Protein AF-A0A497LAA5-F1 (afdb_monomer_lite)

Secondary structure (DSSP, 8-state):
--TTSSS-BSGGGTT----TTTEEEEEESTT-SSEEEEEEE--TTT--TT-EEEES--GGGSPTTEEEE-EEEEEEEE-TT--GGGHHHHHHHHHHHHHTBTTEEEES-GGG-EEEEEHHHHHHT--SHHHHHHHHHHHHHHH-TT--EEEEEEE--HHHHHHHHHHHHHHHHH-

pLDDT: mean 97.49, std 1.93, range [83.75, 98.88]

Structure (mmCIF, N/CA/C/O backbone):
data_AF-A0A497LAA5-F1
#
_entry.id   AF-A0A497LAA5-F1
#
loop_
_atom_site.group_PDB
_atom_site.id
_atom_site.type_symbol
_atom_site.label_atom_id
_atom_site.label_alt_id
_atom_site.label_comp_id
_atom_site.label_asym_id
_atom_sit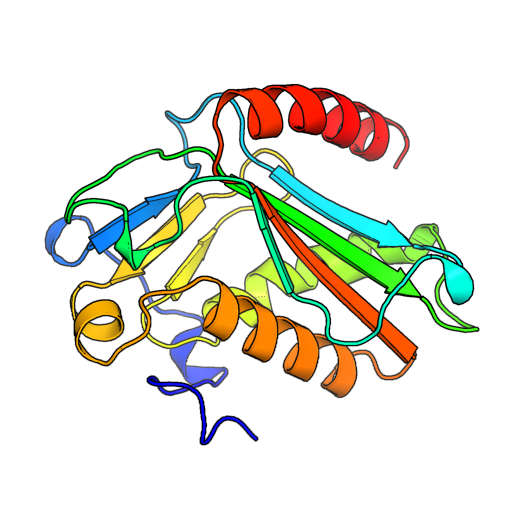e.label_entity_id
_atom_site.label_seq_id
_atom_site.pdbx_PDB_ins_code
_atom_site.Cartn_x
_atom_site.Cartn_y
_atom_site.Cartn_z
_atom_site.occupancy
_atom_site.B_iso_or_equiv
_atom_site.auth_seq_id
_atom_site.auth_comp_id
_atom_site.auth_asym_id
_atom_site.auth_atom_id
_atom_site.pdbx_PDB_model_num
ATOM 1 N N . MET A 1 1 ? -7.250 -19.235 1.425 1.00 83.75 1 MET A N 1
ATOM 2 C CA . MET A 1 1 ? -7.231 -17.799 1.814 1.00 83.75 1 MET A CA 1
ATOM 3 C C . MET A 1 1 ? -6.906 -16.871 0.641 1.00 83.75 1 MET A C 1
ATOM 5 O O . MET A 1 1 ? -7.505 -15.806 0.562 1.00 83.75 1 MET A O 1
ATOM 9 N N . PHE A 1 2 ? -5.998 -17.250 -0.270 1.00 95.56 2 PHE A N 1
ATOM 10 C CA . PHE A 1 2 ? -5.528 -16.392 -1.374 1.00 95.56 2 PHE A CA 1
ATOM 11 C C . PHE A 1 2 ? -5.681 -17.038 -2.763 1.00 95.56 2 PHE A C 1
ATOM 13 O O . PHE A 1 2 ? -4.882 -16.786 -3.651 1.00 95.56 2 PHE A O 1
ATOM 20 N N . GLU A 1 3 ? -6.689 -17.891 -2.957 1.00 92.69 3 GLU A N 1
ATOM 21 C CA . GLU A 1 3 ? -6.880 -18.644 -4.213 1.00 92.69 3 GLU A CA 1
ATOM 22 C C . GLU A 1 3 ? -7.180 -17.749 -5.429 1.00 92.69 3 GLU A C 1
ATOM 24 O O . GLU A 1 3 ? -6.921 -18.139 -6.561 1.00 92.69 3 GLU A O 1
ATOM 29 N N . ASP A 1 4 ? -7.697 -16.540 -5.200 1.00 96.00 4 ASP A N 1
ATOM 30 C CA . ASP A 1 4 ? -7.963 -15.515 -6.216 1.00 96.00 4 ASP A CA 1
ATOM 31 C C . ASP A 1 4 ? -6.779 -14.558 -6.453 1.00 96.00 4 ASP A C 1
ATOM 33 O O . ASP A 1 4 ? -6.913 -13.584 -7.196 1.00 96.00 4 ASP A O 1
ATOM 37 N N . ILE A 1 5 ? -5.630 -14.805 -5.817 1.00 98.38 5 ILE A N 1
ATOM 38 C CA . ILE A 1 5 ? -4.406 -14.023 -6.003 1.00 98.38 5 ILE A CA 1
ATOM 39 C C . ILE A 1 5 ? -3.514 -14.747 -7.026 1.00 98.38 5 ILE A C 1
ATOM 41 O O . ILE A 1 5 ? -3.278 -15.946 -6.899 1.00 98.38 5 ILE A O 1
ATOM 45 N N . PRO A 1 6 ? -2.985 -14.048 -8.046 1.00 97.88 6 PRO A N 1
ATOM 46 C CA . PRO A 1 6 ? -2.235 -14.663 -9.152 1.00 97.88 6 PRO A CA 1
ATOM 47 C C . PRO A 1 6 ? -0.859 -15.227 -8.759 1.00 97.88 6 PRO A C 1
ATOM 49 O O . PRO A 1 6 ? -0.168 -15.838 -9.576 1.00 97.88 6 PRO A O 1
ATOM 52 N N . VAL A 1 7 ? -0.422 -14.981 -7.527 1.00 98.56 7 VAL A N 1
ATOM 53 C CA . VAL A 1 7 ? 0.861 -15.425 -6.988 1.00 98.56 7 VAL A CA 1
ATOM 54 C C . VAL A 1 7 ? 0.671 -16.007 -5.598 1.00 98.56 7 VAL A C 1
ATOM 56 O O . VAL A 1 7 ? -0.335 -15.756 -4.935 1.00 98.56 7 VAL A O 1
ATOM 59 N N . ASP A 1 8 ? 1.673 -16.753 -5.150 1.00 98.12 8 ASP A N 1
ATOM 60 C CA . ASP A 1 8 ? 1.692 -17.301 -3.804 1.00 98.12 8 ASP A CA 1
ATOM 61 C C . ASP A 1 8 ? 1.811 -16.175 -2.760 1.00 98.12 8 ASP A C 1
ATOM 63 O O . ASP A 1 8 ? 2.478 -15.158 -2.984 1.00 98.12 8 ASP A O 1
ATOM 67 N N . VAL A 1 9 ? 1.186 -16.378 -1.601 1.00 98.50 9 VAL A N 1
ATOM 68 C CA . VAL A 1 9 ? 1.254 -15.465 -0.454 1.00 98.50 9 VAL A CA 1
ATOM 69 C C . VAL A 1 9 ? 1.640 -16.266 0.784 1.00 98.50 9 VAL A C 1
ATOM 71 O O . VAL A 1 9 ? 0.979 -17.251 1.116 1.00 98.50 9 VAL A O 1
ATOM 74 N N . GLY A 1 10 ? 2.701 -15.852 1.473 1.00 97.50 10 GLY A N 1
ATOM 75 C CA . GLY A 1 10 ? 3.157 -16.480 2.706 1.00 97.50 10 GLY A CA 1
ATOM 76 C C . GLY A 1 10 ? 4.505 -15.960 3.205 1.00 97.50 10 GLY A C 1
ATOM 77 O O . GLY A 1 10 ? 5.299 -15.401 2.453 1.00 97.50 10 GLY A O 1
ATOM 78 N N . VAL A 1 11 ? 4.784 -16.221 4.485 1.00 96.88 11 VAL A N 1
ATOM 79 C CA . VAL A 1 11 ? 5.993 -15.764 5.205 1.00 96.88 11 VAL A CA 1
ATOM 80 C C . VAL A 1 11 ? 7.297 -16.208 4.529 1.00 96.88 11 VAL A C 1
ATOM 82 O O . VAL A 1 11 ? 8.315 -15.532 4.620 1.00 96.88 11 VAL A O 1
ATOM 85 N N . ILE A 1 12 ? 7.273 -17.315 3.778 1.00 97.75 12 ILE A N 1
ATOM 86 C CA . ILE A 1 12 ? 8.436 -17.810 3.025 1.00 97.75 12 ILE A CA 1
ATOM 87 C C . ILE A 1 12 ? 8.992 -16.797 2.008 1.00 97.75 12 ILE A C 1
ATOM 89 O O . ILE A 1 12 ? 10.153 -16.922 1.621 1.00 97.75 12 ILE A O 1
ATOM 93 N N . TYR A 1 13 ? 8.190 -15.813 1.582 1.00 98.12 13 TYR A N 1
ATOM 94 C CA . TYR A 1 13 ? 8.597 -14.782 0.626 1.00 98.12 13 TYR A CA 1
ATOM 95 C C . TYR A 1 13 ? 9.151 -13.514 1.285 1.00 98.12 13 TYR A C 1
ATOM 97 O O . TYR A 1 13 ? 9.729 -12.687 0.587 1.00 98.12 13 TYR A O 1
ATOM 105 N N . GLU A 1 14 ? 9.075 -13.379 2.615 1.00 96.38 14 GLU A N 1
ATOM 106 C CA . GLU A 1 14 ? 9.435 -12.142 3.327 1.00 96.38 14 GLU A CA 1
ATOM 107 C C . GLU A 1 14 ? 10.876 -11.673 3.045 1.00 96.38 14 GLU A C 1
ATOM 109 O O . GLU A 1 14 ? 11.177 -10.481 2.937 1.00 96.38 14 GLU A O 1
ATOM 114 N N . GLY A 1 15 ? 11.786 -12.637 2.885 1.00 95.06 15 GLY A N 1
ATOM 115 C CA . GLY A 1 15 ? 13.196 -12.396 2.588 1.00 95.06 15 GLY A CA 1
ATOM 116 C C . GLY A 1 15 ? 13.514 -12.144 1.112 1.00 95.06 15 GLY A C 1
ATOM 117 O O . GLY A 1 15 ? 14.688 -11.945 0.784 1.00 95.06 15 GLY A O 1
ATOM 118 N N . GLU A 1 16 ? 12.531 -12.173 0.206 1.00 97.00 16 GLU A N 1
ATOM 119 C CA . GLU A 1 16 ? 12.779 -11.974 -1.220 1.00 97.00 16 GLU A CA 1
ATOM 120 C C . GLU A 1 16 ? 13.367 -10.582 -1.502 1.00 97.00 16 GLU A C 1
ATOM 122 O O . GLU A 1 16 ? 13.075 -9.562 -0.864 1.00 97.00 16 GLU A O 1
ATOM 127 N N . ARG A 1 17 ? 14.271 -10.542 -2.484 1.00 97.19 17 ARG A N 1
ATOM 128 C CA . ARG A 1 17 ? 14.925 -9.316 -2.938 1.00 97.19 17 ARG A CA 1
ATOM 129 C C . ARG A 1 17 ? 14.853 -9.235 -4.448 1.00 97.19 17 ARG A C 1
ATOM 131 O O . ARG A 1 17 ? 15.390 -10.088 -5.149 1.00 97.19 17 ARG A O 1
ATOM 138 N N . ILE A 1 18 ? 14.235 -8.170 -4.944 1.00 98.12 18 ILE A N 1
ATOM 139 C CA . ILE A 1 18 ? 14.066 -7.933 -6.378 1.00 98.12 18 ILE A CA 1
ATOM 140 C C . ILE A 1 18 ? 15.188 -7.017 -6.839 1.00 98.12 18 ILE A C 1
ATOM 142 O O . ILE A 1 18 ? 15.246 -5.838 -6.471 1.00 98.12 18 ILE A O 1
ATOM 146 N N . ARG A 1 19 ? 16.106 -7.569 -7.629 1.00 95.94 19 ARG A N 1
ATOM 147 C CA . ARG A 1 19 ? 17.224 -6.822 -8.210 1.00 95.94 19 ARG A CA 1
ATOM 148 C C . ARG A 1 19 ? 16.790 -6.099 -9.485 1.00 95.94 19 ARG A C 1
ATOM 150 O O . ARG A 1 19 ? 15.664 -6.246 -9.951 1.00 95.94 19 ARG A O 1
ATOM 157 N N . LYS A 1 20 ? 17.672 -5.259 -10.031 1.00 95.12 20 LYS A N 1
ATOM 158 C CA . LYS A 1 20 ? 17.349 -4.388 -11.174 1.00 95.12 20 LYS A CA 1
ATOM 159 C C . LYS A 1 20 ? 17.004 -5.200 -12.428 1.00 95.12 20 LYS A C 1
ATOM 161 O O . LYS A 1 20 ? 16.139 -4.802 -13.196 1.00 95.12 20 LYS A O 1
ATOM 166 N N . GLU A 1 21 ? 17.687 -6.317 -12.623 1.00 96.62 21 GLU A N 1
ATOM 167 C CA . GLU A 1 21 ? 17.504 -7.265 -13.720 1.00 96.62 21 GLU A CA 1
ATOM 168 C C . GLU A 1 21 ? 16.100 -7.895 -13.734 1.00 96.62 21 GLU A C 1
ATOM 170 O O . GLU A 1 21 ? 15.504 -8.050 -14.803 1.00 96.62 21 GLU A O 1
ATOM 175 N N . ASP A 1 22 ? 15.537 -8.149 -12.551 1.00 97.88 22 ASP A N 1
ATOM 176 C CA . ASP A 1 22 ? 14.230 -8.787 -12.360 1.00 97.88 22 ASP A CA 1
ATOM 177 C C . ASP A 1 22 ? 13.083 -7.786 -12.167 1.00 97.88 22 ASP A C 1
ATOM 179 O O . ASP A 1 22 ? 11.930 -8.189 -12.009 1.00 97.88 22 ASP A O 1
ATOM 183 N N . LEU A 1 23 ? 13.382 -6.485 -12.171 1.00 98.00 23 LEU A N 1
ATOM 184 C CA . LEU A 1 23 ? 12.434 -5.414 -11.877 1.00 98.00 23 LEU A CA 1
ATOM 185 C C . LEU A 1 23 ? 11.429 -5.206 -13.015 1.00 98.00 23 LEU A C 1
ATOM 187 O O . LEU A 1 23 ? 11.831 -4.910 -14.139 1.00 98.00 23 LEU A O 1
ATOM 191 N N . TYR A 1 24 ? 10.133 -5.274 -12.707 1.00 98.62 24 TYR A N 1
ATOM 192 C CA . TYR A 1 24 ? 9.082 -4.764 -13.587 1.00 98.62 24 TYR A CA 1
ATOM 193 C C . TYR A 1 24 ? 8.816 -3.282 -13.315 1.00 98.62 24 TYR A C 1
ATOM 195 O O . TYR A 1 24 ? 9.010 -2.457 -14.198 1.00 98.62 24 TYR A O 1
ATOM 203 N N . VAL A 1 25 ? 8.437 -2.930 -12.085 1.00 98.50 25 VAL A N 1
ATOM 204 C CA . VAL A 1 25 ? 8.188 -1.540 -11.676 1.00 98.50 25 VAL A CA 1
ATOM 205 C C . VAL A 1 25 ? 8.738 -1.286 -10.277 1.00 98.50 25 VAL A C 1
ATOM 207 O O . VAL A 1 25 ? 8.709 -2.168 -9.415 1.00 98.50 25 VAL A O 1
ATOM 210 N N . GLU A 1 26 ? 9.269 -0.085 -10.069 1.00 98.38 26 GLU A N 1
ATOM 211 C CA . GLU A 1 26 ? 9.775 0.415 -8.790 1.00 98.38 26 GLU A CA 1
ATOM 212 C C . GLU A 1 26 ? 9.011 1.679 -8.379 1.00 98.38 26 GLU A C 1
ATOM 214 O O . GLU A 1 26 ? 8.978 2.658 -9.131 1.00 98.38 26 GLU A O 1
ATOM 219 N N . PHE A 1 27 ? 8.461 1.659 -7.165 1.00 98.62 27 PHE A N 1
ATOM 220 C CA . PHE A 1 27 ? 7.764 2.778 -6.536 1.00 98.62 27 PHE A CA 1
ATOM 221 C C . PHE A 1 27 ? 8.574 3.335 -5.366 1.00 98.62 27 PHE A C 1
ATOM 223 O O . PHE A 1 27 ? 9.261 2.591 -4.659 1.00 98.62 27 PHE A O 1
ATOM 230 N N . GLY A 1 28 ? 8.483 4.642 -5.140 1.00 98.19 28 GLY A N 1
ATOM 231 C CA . GLY A 1 28 ? 9.209 5.301 -4.065 1.00 98.19 28 GLY A CA 1
ATOM 232 C C . GLY A 1 28 ? 10.729 5.176 -4.220 1.00 98.19 28 GLY A C 1
ATOM 233 O O . GLY A 1 28 ? 11.276 5.349 -5.311 1.00 98.19 28 GLY A O 1
ATOM 234 N N . GLY A 1 29 ? 11.432 4.876 -3.127 1.00 97.25 29 GLY A N 1
ATOM 235 C CA . GLY A 1 29 ? 12.887 4.751 -3.112 1.00 97.25 29 GLY A CA 1
ATOM 236 C C . GLY A 1 29 ? 13.642 6.088 -3.144 1.00 97.25 29 GLY A C 1
ATOM 237 O O . GLY A 1 29 ? 13.044 7.162 -3.204 1.00 97.25 29 GLY A O 1
ATOM 238 N N . PRO A 1 30 ? 14.985 6.048 -3.125 1.00 96.12 30 PRO A N 1
ATOM 239 C CA . PRO A 1 30 ? 15.825 7.198 -2.767 1.00 96.12 30 PRO A CA 1
ATOM 240 C C . PRO A 1 30 ? 15.805 8.368 -3.760 1.00 96.12 30 PRO A C 1
ATOM 242 O O . PRO A 1 30 ? 16.302 9.441 -3.440 1.00 96.12 30 PRO A O 1
ATOM 245 N N . LYS A 1 31 ? 15.288 8.171 -4.981 1.00 97.06 31 LYS A N 1
ATOM 246 C CA . LYS A 1 31 ? 15.177 9.239 -5.992 1.00 97.06 31 LYS A CA 1
ATOM 247 C C . LYS A 1 31 ? 13.750 9.746 -6.186 1.00 97.06 31 LYS A C 1
ATOM 249 O O . LYS A 1 31 ? 13.548 10.639 -7.002 1.00 97.06 31 LYS A O 1
ATOM 254 N N . CYS A 1 32 ? 12.778 9.172 -5.481 1.00 97.75 32 CYS A N 1
ATOM 255 C CA . CYS A 1 32 ? 11.405 9.644 -5.509 1.00 97.75 32 CYS A CA 1
ATOM 256 C C . CYS A 1 32 ? 11.211 10.649 -4.359 1.00 97.75 32 CYS A C 1
ATOM 258 O O . CYS A 1 32 ? 11.370 10.260 -3.197 1.00 97.75 32 CYS A O 1
ATOM 260 N N . PRO A 1 33 ? 10.922 11.930 -4.653 1.00 96.12 33 PRO A N 1
ATOM 261 C CA . PRO A 1 33 ? 10.819 12.962 -3.623 1.00 96.12 33 PRO A CA 1
ATOM 262 C C . PRO A 1 33 ? 9.572 12.803 -2.747 1.00 96.12 33 PRO A C 1
ATOM 264 O O . PRO A 1 33 ? 9.640 13.077 -1.556 1.00 96.12 33 PRO A O 1
ATOM 267 N N . TYR A 1 34 ? 8.461 12.338 -3.323 1.00 98.19 34 TYR A N 1
ATOM 268 C CA . TYR A 1 34 ? 7.174 12.223 -2.641 1.00 98.19 34 TYR A CA 1
ATOM 269 C C . TYR A 1 34 ? 6.718 10.770 -2.656 1.00 98.19 34 TYR A C 1
ATOM 271 O O . TYR A 1 34 ? 6.463 10.193 -3.715 1.00 98.19 34 TYR A O 1
ATOM 279 N N . LYS A 1 35 ? 6.665 10.174 -1.468 1.00 98.50 35 LYS A N 1
ATOM 280 C CA . LYS A 1 35 ? 6.264 8.786 -1.240 1.00 98.50 35 LYS A CA 1
ATOM 281 C C . LYS A 1 35 ? 5.863 8.623 0.215 1.00 98.50 35 LYS A C 1
ATOM 283 O O . LYS A 1 35 ? 6.505 9.227 1.068 1.00 98.50 35 LYS A O 1
ATOM 288 N N . PHE A 1 36 ? 4.835 7.842 0.510 1.00 98.75 36 PHE A N 1
ATOM 289 C CA . PHE A 1 36 ? 4.460 7.579 1.895 1.00 98.75 36 PHE A CA 1
ATOM 290 C C . PHE A 1 36 ? 3.617 6.313 2.047 1.00 98.75 36 PHE A C 1
ATOM 292 O O . PHE A 1 36 ? 2.920 5.903 1.123 1.00 98.75 36 PHE A O 1
ATOM 299 N N . GLU A 1 37 ? 3.622 5.741 3.243 1.00 98.62 37 GLU A N 1
ATOM 300 C CA . GLU A 1 37 ? 2.582 4.833 3.724 1.00 98.62 37 GLU A CA 1
ATOM 301 C C . GLU A 1 37 ? 2.058 5.346 5.063 1.00 98.62 37 GLU A C 1
ATOM 303 O O . GLU A 1 37 ? 2.851 5.715 5.924 1.00 98.62 37 GLU A O 1
ATOM 308 N N . LEU A 1 38 ? 0.742 5.400 5.229 1.00 98.50 38 LEU A N 1
ATOM 309 C CA . LEU A 1 38 ? 0.102 5.987 6.396 1.00 98.50 38 LEU A CA 1
ATOM 310 C C . LEU A 1 38 ? -1.097 5.140 6.812 1.00 98.50 38 LEU A C 1
ATOM 312 O O . LEU A 1 38 ? -1.981 4.877 5.994 1.00 98.50 38 LEU A O 1
ATOM 316 N N . VAL A 1 39 ? -1.165 4.775 8.090 1.00 98.62 39 VAL A N 1
ATOM 317 C CA . VAL A 1 39 ? -2.402 4.255 8.692 1.00 98.62 39 VAL A CA 1
ATOM 318 C C . VAL A 1 39 ? -3.164 5.383 9.365 1.00 98.62 39 VAL A C 1
ATOM 320 O O . VAL A 1 39 ? -2.544 6.204 10.034 1.00 98.62 39 VAL A O 1
ATOM 323 N N . ARG A 1 40 ? -4.494 5.411 9.232 1.00 98.25 40 ARG A N 1
ATOM 324 C CA . ARG A 1 40 ? -5.377 6.292 10.003 1.00 98.25 40 ARG A CA 1
ATOM 325 C C . ARG A 1 40 ? -6.486 5.512 10.700 1.00 98.25 40 ARG A C 1
ATOM 327 O O . ARG A 1 40 ? -7.205 4.751 10.052 1.00 98.25 40 ARG A O 1
ATOM 334 N N . ALA A 1 41 ? -6.655 5.748 11.995 1.00 97.69 41 ALA A N 1
ATOM 335 C CA . ALA A 1 41 ? -7.846 5.361 12.729 1.00 97.69 41 ALA A CA 1
ATOM 336 C C . ALA A 1 41 ? -9.007 6.274 12.306 1.00 97.69 41 ALA A C 1
ATOM 338 O O . ALA A 1 41 ? -8.868 7.496 12.193 1.00 97.69 41 ALA A O 1
ATOM 339 N N . ARG A 1 42 ? -10.153 5.666 12.013 1.00 97.94 42 ARG A N 1
ATOM 340 C CA . ARG A 1 42 ? -11.367 6.334 11.537 1.00 97.94 42 ARG A CA 1
ATOM 341 C C . ARG A 1 42 ? -12.582 5.831 12.294 1.00 97.94 42 ARG A C 1
ATOM 343 O O . ARG A 1 42 ? -12.564 4.755 12.894 1.00 97.94 42 ARG A O 1
ATOM 350 N N . LYS A 1 43 ? -13.673 6.590 12.230 1.00 97.50 43 LYS A N 1
ATOM 351 C CA . LYS A 1 43 ? -14.962 6.119 12.737 1.00 97.50 43 LYS A CA 1
ATOM 352 C C . LYS A 1 43 ? -15.537 5.041 11.821 1.00 97.50 43 LYS A C 1
ATOM 354 O O . LYS A 1 43 ? -15.249 4.985 10.626 1.00 97.50 43 LYS A O 1
ATOM 359 N N . MET A 1 44 ? -16.406 4.199 12.376 1.00 97.19 44 MET A N 1
ATOM 360 C CA . MET A 1 44 ? -17.007 3.070 11.655 1.00 97.19 44 MET A CA 1
ATOM 361 C C . MET A 1 44 ? -17.799 3.497 10.411 1.00 97.19 44 MET A C 1
ATOM 363 O O . MET A 1 44 ? -17.889 2.730 9.455 1.00 97.19 44 MET A O 1
ATOM 367 N N . GLU A 1 45 ? -18.396 4.685 10.413 1.00 97.06 45 GLU A N 1
ATOM 368 C CA . GLU A 1 45 ? -19.153 5.261 9.298 1.00 97.06 45 GLU A CA 1
ATOM 369 C C . GLU A 1 45 ? -18.280 5.867 8.188 1.00 97.06 45 GLU A C 1
ATOM 371 O O . GLU A 1 45 ? -18.762 6.041 7.072 1.00 97.06 45 GLU A O 1
ATOM 376 N N . GLU A 1 46 ? -17.010 6.158 8.473 1.00 97.06 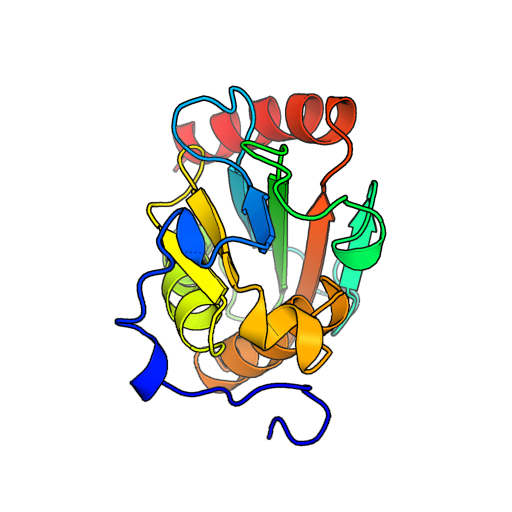46 GLU A N 1
ATOM 377 C CA . GLU A 1 46 ? -16.063 6.750 7.518 1.00 97.06 46 GLU A CA 1
ATOM 378 C C . GLU A 1 46 ? -15.339 5.686 6.681 1.00 97.06 46 GLU A C 1
ATOM 380 O O . GLU A 1 46 ? -14.742 6.012 5.657 1.00 97.06 46 GLU A O 1
ATOM 385 N N . VAL A 1 47 ? -15.411 4.416 7.103 1.00 98.31 47 VAL A N 1
ATOM 386 C CA . VAL A 1 47 ? -14.743 3.288 6.446 1.00 98.31 47 VAL A CA 1
ATOM 387 C C . VAL A 1 47 ? -15.753 2.364 5.770 1.00 98.31 47 VAL A C 1
ATOM 389 O O . VAL A 1 47 ? -16.657 1.797 6.400 1.00 98.31 47 VAL A O 1
ATOM 392 N N . GLU A 1 48 ? -15.555 2.161 4.472 1.00 98.44 48 GLU A N 1
ATOM 393 C CA . GLU A 1 48 ? -16.237 1.149 3.674 1.00 98.44 48 GLU A CA 1
ATOM 394 C C . GLU A 1 48 ? -15.397 -0.132 3.670 1.00 98.44 48 GLU A C 1
ATOM 39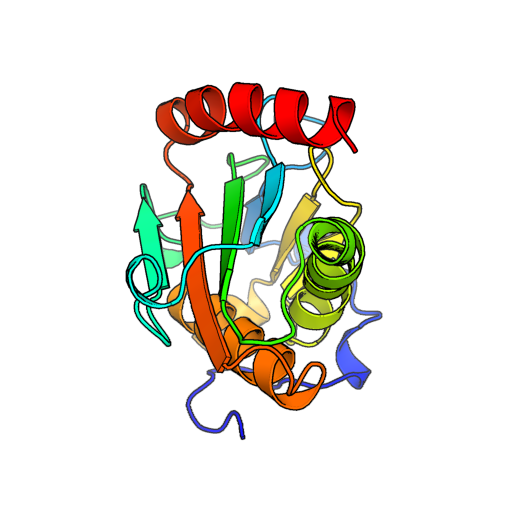6 O O . GLU A 1 48 ? -14.335 -0.206 3.054 1.00 98.44 48 GLU A O 1
ATOM 401 N N . ASP A 1 49 ? -15.858 -1.144 4.402 1.00 98.62 49 ASP A N 1
ATOM 402 C CA . ASP A 1 49 ? -15.069 -2.350 4.631 1.00 98.62 49 ASP A CA 1
ATOM 403 C C . ASP A 1 49 ? -14.732 -3.101 3.336 1.00 98.62 49 ASP A C 1
ATOM 405 O O . ASP A 1 49 ? -15.610 -3.417 2.533 1.00 98.62 49 ASP A O 1
ATOM 409 N N . GLY A 1 50 ? -13.452 -3.420 3.157 1.00 98.25 50 GLY A N 1
ATOM 410 C CA . GLY A 1 50 ? -12.947 -4.139 1.994 1.00 98.25 50 GLY A CA 1
ATOM 411 C C . GLY A 1 50 ? -12.698 -3.260 0.767 1.00 98.25 50 GLY A C 1
ATOM 412 O O . GLY A 1 50 ? -12.261 -3.785 -0.259 1.00 98.25 50 GLY A O 1
ATOM 413 N N . LYS A 1 51 ? -12.960 -1.949 0.842 1.00 98.75 51 LYS A N 1
ATOM 414 C CA . LYS A 1 51 ? -12.793 -1.048 -0.299 1.00 98.75 51 LYS A CA 1
ATOM 415 C C . LYS A 1 51 ? -11.323 -0.874 -0.658 1.00 98.75 51 LYS A C 1
ATOM 417 O O . LYS A 1 51 ? -10.480 -0.594 0.195 1.00 98.75 51 LYS A O 1
ATOM 422 N N . ILE A 1 52 ? -11.046 -0.967 -1.954 1.00 98.88 52 ILE A N 1
ATOM 423 C CA . ILE A 1 52 ? -9.757 -0.629 -2.546 1.00 98.88 52 ILE A CA 1
ATOM 424 C C . ILE A 1 52 ? -9.994 0.491 -3.554 1.00 98.88 52 ILE A C 1
ATOM 426 O O . ILE A 1 52 ? -10.959 0.461 -4.315 1.00 98.88 52 ILE A O 1
ATOM 430 N N . THR A 1 53 ? -9.165 1.528 -3.499 1.00 98.81 53 THR A N 1
ATOM 431 C CA . THR A 1 53 ? -9.218 2.661 -4.428 1.00 98.81 53 THR A CA 1
ATOM 432 C C . THR A 1 53 ? -7.832 2.906 -5.004 1.00 98.81 53 THR A C 1
ATOM 434 O O . THR A 1 53 ? -6.839 2.849 -4.282 1.00 98.81 53 THR A O 1
ATOM 437 N N . ILE A 1 54 ? -7.760 3.195 -6.303 1.00 98.81 54 ILE A N 1
ATOM 438 C CA . ILE A 1 54 ? -6.518 3.535 -7.001 1.00 98.81 54 ILE A CA 1
ATOM 439 C C . ILE A 1 54 ? -6.689 4.928 -7.611 1.00 98.81 54 ILE A C 1
ATOM 441 O O . ILE A 1 54 ? -7.586 5.145 -8.426 1.00 98.81 54 ILE A O 1
ATOM 445 N N . ILE A 1 55 ? -5.854 5.881 -7.195 1.00 98.69 55 ILE A N 1
ATOM 446 C CA . ILE A 1 55 ? -5.853 7.264 -7.688 1.00 98.69 55 ILE A CA 1
ATOM 447 C C . ILE A 1 55 ? -4.589 7.481 -8.519 1.00 98.69 55 ILE A C 1
ATOM 449 O O . ILE A 1 55 ? -3.509 7.698 -7.970 1.00 98.69 55 ILE A O 1
ATOM 453 N N . GLY A 1 56 ? -4.740 7.442 -9.841 1.00 98.38 56 GLY A N 1
ATOM 454 C CA . GLY A 1 56 ? -3.634 7.505 -10.798 1.00 98.38 56 GLY A CA 1
ATOM 455 C C . GLY A 1 56 ? -3.495 6.211 -11.608 1.00 98.38 56 GLY A C 1
ATOM 456 O O . GLY A 1 56 ? -4.425 5.401 -11.621 1.00 98.38 56 GLY A O 1
ATOM 457 N N . PRO A 1 57 ? -2.370 6.020 -12.324 1.00 98.19 57 PRO A N 1
ATOM 458 C CA . PRO A 1 57 ? -2.127 4.807 -13.102 1.00 98.19 57 PRO A CA 1
ATOM 459 C C . PRO A 1 57 ? -1.974 3.576 -12.200 1.00 98.19 57 PRO A C 1
ATOM 461 O O . PRO A 1 57 ? -1.269 3.612 -11.189 1.00 98.19 57 PRO A O 1
ATOM 464 N N . ASP A 1 58 ? -2.588 2.464 -12.588 1.00 98.50 58 ASP A N 1
ATOM 465 C CA . ASP A 1 58 ? -2.378 1.177 -11.932 1.00 98.50 58 ASP A CA 1
ATOM 466 C C . ASP A 1 58 ? -1.094 0.505 -12.469 1.00 98.50 58 ASP A C 1
ATOM 468 O O . ASP A 1 58 ? -0.485 0.948 -13.443 1.00 98.50 58 ASP A O 1
ATOM 472 N N . ILE A 1 59 ? -0.663 -0.601 -11.859 1.00 98.50 59 ILE A N 1
ATOM 473 C CA . ILE A 1 59 ? 0.577 -1.313 -12.210 1.00 98.50 59 ILE A CA 1
ATOM 474 C C . ILE A 1 59 ? 0.608 -1.715 -13.696 1.00 98.50 59 ILE A C 1
ATOM 476 O O . ILE A 1 59 ? 1.642 -1.577 -14.349 1.00 98.50 59 ILE A O 1
ATOM 480 N N . LYS A 1 60 ? -0.511 -2.204 -14.243 1.00 98.12 60 LYS A N 1
ATOM 481 C CA . LYS A 1 60 ? -0.648 -2.589 -15.662 1.00 98.12 60 LYS A CA 1
ATOM 482 C C . LYS A 1 60 ? -0.504 -1.421 -16.640 1.00 98.12 60 LYS A C 1
ATOM 484 O O . LYS A 1 60 ? -0.186 -1.660 -17.801 1.00 98.12 60 LYS A O 1
ATOM 489 N N . ASP A 1 61 ? -0.743 -0.195 -16.181 1.00 98.31 61 ASP A N 1
ATOM 490 C CA . ASP A 1 61 ? -0.686 1.011 -17.010 1.00 98.31 61 ASP A CA 1
ATOM 491 C C . ASP A 1 61 ? 0.743 1.579 -17.079 1.00 98.31 61 ASP A C 1
ATOM 493 O O . ASP A 1 61 ? 1.038 2.458 -17.891 1.00 98.31 61 ASP A O 1
ATOM 497 N N . LEU A 1 62 ? 1.654 1.063 -16.244 1.00 97.88 62 LEU A N 1
ATOM 498 C CA . LEU A 1 62 ? 3.053 1.468 -16.194 1.00 97.88 62 LEU A CA 1
ATOM 499 C C . LEU A 1 62 ? 3.924 0.555 -17.080 1.00 97.88 62 LEU A C 1
ATOM 501 O O . LEU A 1 62 ? 3.867 -0.675 -16.955 1.00 97.88 62 LEU A O 1
ATOM 505 N N . PRO A 1 63 ? 4.784 1.126 -17.947 1.00 97.62 63 PRO A N 1
ATOM 506 C CA . PRO A 1 63 ? 5.727 0.346 -18.742 1.00 97.62 63 PRO A CA 1
ATOM 507 C C . PRO A 1 63 ? 6.697 -0.475 -17.883 1.00 97.62 63 PRO A C 1
ATOM 509 O O . PRO A 1 63 ? 7.138 -0.025 -16.818 1.00 97.62 63 PRO A O 1
ATOM 512 N N . GLU A 1 64 ? 7.110 -1.639 -18.395 1.00 97.94 64 GLU A N 1
ATOM 513 C CA . GLU A 1 64 ? 8.207 -2.415 -17.808 1.00 97.94 64 GLU A CA 1
ATOM 514 C C . GLU A 1 64 ? 9.473 -1.548 -17.702 1.00 97.94 64 GLU A C 1
ATOM 516 O O . GLU A 1 64 ? 9.876 -0.862 -18.641 1.00 97.94 64 GLU A O 1
ATOM 521 N N . GLY A 1 65 ? 10.124 -1.604 -16.546 1.00 97.12 65 GLY A N 1
ATOM 522 C CA . GLY A 1 65 ? 11.315 -0.831 -16.233 1.00 97.12 65 GLY A CA 1
ATOM 523 C C . GLY A 1 65 ? 11.028 0.571 -15.699 1.00 97.12 65 GLY A C 1
ATOM 524 O O . GLY A 1 65 ? 11.987 1.309 -15.480 1.00 97.12 65 GLY A O 1
ATOM 525 N N . THR A 1 66 ? 9.766 0.943 -15.451 1.00 97.81 66 THR A N 1
ATOM 526 C CA . THR A 1 66 ? 9.417 2.173 -14.720 1.00 97.81 66 THR A CA 1
ATOM 527 C C . THR A 1 66 ? 10.116 2.205 -13.357 1.00 97.81 66 THR A C 1
ATOM 529 O O . THR A 1 66 ? 10.091 1.225 -12.607 1.00 97.81 66 THR A O 1
ATOM 532 N N . ARG A 1 67 ? 10.755 3.334 -13.023 1.00 96.62 67 ARG A N 1
ATOM 533 C CA . ARG A 1 67 ? 11.519 3.506 -11.778 1.00 96.62 67 ARG A CA 1
ATOM 534 C C . ARG A 1 67 ? 11.117 4.752 -11.019 1.00 96.62 67 ARG A C 1
ATOM 536 O O . ARG A 1 67 ? 10.861 5.781 -11.635 1.00 96.62 67 ARG A O 1
ATOM 543 N N . TYR A 1 68 ? 11.198 4.662 -9.693 1.00 95.94 68 TYR A N 1
ATOM 544 C CA . TYR A 1 68 ? 10.960 5.766 -8.763 1.00 95.94 68 TYR A CA 1
ATOM 545 C C . TYR A 1 68 ? 9.590 6.428 -8.952 1.00 95.94 68 TYR A C 1
ATOM 547 O O . TYR A 1 68 ? 9.452 7.638 -8.774 1.00 95.94 68 TYR A O 1
ATOM 555 N N . HIS A 1 69 ? 8.584 5.639 -9.339 1.00 98.25 69 HIS A N 1
ATOM 556 C CA . HIS A 1 69 ? 7.232 6.153 -9.502 1.00 98.25 69 HIS A CA 1
ATOM 557 C C . HIS A 1 69 ? 6.661 6.546 -8.127 1.00 98.25 69 HIS A C 1
ATOM 559 O O . HIS A 1 69 ? 6.866 5.794 -7.168 1.00 98.25 69 HIS A O 1
ATOM 565 N N . PRO A 1 70 ? 5.994 7.704 -7.985 1.00 98.31 70 PRO A N 1
ATOM 566 C CA . PRO A 1 70 ? 5.384 8.101 -6.720 1.00 98.31 70 PRO A CA 1
ATOM 567 C C . PRO A 1 70 ? 4.385 7.058 -6.222 1.00 98.31 70 PRO A C 1
ATOM 569 O O . PRO A 1 70 ? 3.698 6.415 -7.016 1.00 98.31 70 PRO A O 1
ATOM 572 N N . LEU A 1 71 ? 4.326 6.882 -4.904 1.00 98.75 71 LEU A N 1
ATOM 573 C CA . LEU A 1 71 ? 3.326 6.034 -4.268 1.00 98.75 71 LEU A CA 1
ATOM 574 C C . LEU A 1 71 ? 2.954 6.587 -2.895 1.00 98.75 71 LEU A C 1
ATOM 576 O O . LEU A 1 71 ? 3.824 6.811 -2.054 1.00 98.75 71 LEU A O 1
ATOM 580 N N . GLY A 1 72 ? 1.657 6.766 -2.685 1.00 98.75 72 GLY A N 1
ATOM 581 C CA . GLY A 1 72 ? 1.023 6.878 -1.382 1.00 98.75 72 GLY A CA 1
ATOM 582 C C . GLY A 1 72 ? 0.237 5.603 -1.088 1.00 98.75 72 GLY A C 1
ATOM 583 O O . GLY A 1 72 ? -0.525 5.149 -1.941 1.00 98.75 72 GLY A O 1
ATOM 584 N N . ILE A 1 73 ? 0.404 5.028 0.097 1.00 98.81 73 ILE A N 1
ATOM 585 C CA . ILE A 1 73 ? -0.437 3.938 0.602 1.00 98.81 73 ILE A CA 1
ATOM 586 C C . ILE A 1 73 ? -1.181 4.478 1.816 1.00 98.81 73 ILE A C 1
ATOM 588 O O . ILE A 1 73 ? -0.579 4.688 2.863 1.00 98.81 73 ILE A O 1
ATOM 592 N N . LEU A 1 74 ? -2.480 4.722 1.683 1.00 98.81 74 LEU A N 1
ATOM 593 C CA . LEU A 1 74 ? -3.327 5.131 2.798 1.00 98.81 74 LEU A CA 1
ATOM 594 C C . LEU A 1 74 ? -4.175 3.940 3.236 1.00 98.81 74 LEU A C 1
ATOM 596 O O . LEU A 1 74 ? -4.981 3.432 2.459 1.00 98.81 74 LEU A O 1
ATOM 600 N N . VAL A 1 75 ? -3.994 3.508 4.478 1.00 98.81 75 VAL A N 1
ATOM 601 C CA . VAL A 1 75 ? -4.763 2.429 5.097 1.00 98.81 75 VAL A CA 1
ATOM 602 C C . VAL A 1 75 ? -5.640 3.036 6.182 1.00 98.81 75 VAL A C 1
ATOM 604 O O . VAL A 1 75 ? -5.144 3.584 7.161 1.00 98.81 75 VAL A O 1
ATOM 607 N N . GLU A 1 76 ? -6.951 2.945 6.025 1.00 98.69 76 GLU A N 1
ATOM 608 C CA . GLU A 1 76 ? -7.901 3.473 7.002 1.00 98.69 76 GLU A CA 1
ATOM 609 C C . GLU A 1 76 ? -8.585 2.314 7.711 1.00 98.69 76 GLU A C 1
ATOM 611 O O . GLU A 1 76 ? -9.135 1.420 7.065 1.00 98.69 76 GLU A O 1
ATOM 616 N N . VAL A 1 77 ? -8.521 2.319 9.040 1.00 98.69 77 VAL A N 1
ATOM 617 C CA . VAL A 1 77 ? -8.997 1.231 9.897 1.00 98.69 77 VAL A CA 1
ATOM 618 C C . VAL A 1 77 ? -10.010 1.754 10.902 1.00 98.69 77 VAL A C 1
ATOM 620 O O . VAL A 1 77 ? -9.873 2.859 11.424 1.00 98.69 77 VAL A O 1
ATOM 623 N N . ALA A 1 78 ? -11.027 0.949 11.185 1.00 98.50 78 ALA A N 1
ATOM 624 C CA . ALA A 1 78 ? -12.026 1.242 12.201 1.00 98.50 78 ALA A CA 1
ATOM 625 C C . ALA A 1 78 ? -12.409 -0.031 12.964 1.00 98.50 78 ALA A C 1
ATOM 627 O O . ALA A 1 78 ? -12.438 -1.131 12.410 1.00 98.50 78 ALA A O 1
ATOM 628 N N . GLY A 1 79 ? -12.716 0.128 14.244 1.00 97.50 79 GLY A N 1
ATOM 629 C CA . GLY A 1 79 ? -13.142 -0.934 15.149 1.00 97.50 79 GLY A CA 1
ATOM 630 C C . GLY A 1 79 ? -13.329 -0.366 16.548 1.00 97.50 79 GLY A C 1
ATOM 631 O O . GLY A 1 79 ? -12.833 0.720 16.843 1.00 97.50 79 GLY A O 1
ATOM 632 N N . LYS A 1 80 ? -14.055 -1.072 17.416 1.00 95.44 80 LYS A N 1
ATOM 633 C CA . LYS A 1 80 ? -14.315 -0.588 18.786 1.00 95.44 80 LYS A CA 1
ATOM 634 C C . LYS A 1 80 ? -13.048 -0.389 19.614 1.00 95.44 80 LYS A C 1
ATOM 636 O O . LYS A 1 80 ? -13.039 0.461 20.495 1.00 95.44 80 LYS A O 1
ATOM 641 N N . GLU A 1 81 ? -12.023 -1.186 19.333 1.00 94.38 81 GLU A N 1
ATOM 642 C CA . GLU A 1 81 ? -10.733 -1.195 20.032 1.00 94.38 81 GLU A CA 1
ATOM 643 C C . GLU A 1 81 ? -9.615 -0.557 19.182 1.00 94.38 81 GLU A C 1
ATOM 645 O O . GLU A 1 81 ? -8.435 -0.709 19.485 1.00 94.38 81 GLU A O 1
ATOM 650 N N . VAL A 1 82 ? -9.965 0.126 18.083 1.00 95.94 82 VAL A N 1
ATOM 651 C CA . VAL A 1 82 ? -8.999 0.860 17.255 1.00 95.94 82 VAL A CA 1
ATOM 652 C C . VAL A 1 82 ? -8.823 2.265 17.828 1.00 95.94 82 VAL A C 1
ATOM 654 O O . VAL A 1 82 ? -9.725 3.096 17.737 1.00 95.94 82 VAL A O 1
ATOM 657 N N . GLU A 1 83 ? -7.642 2.522 18.383 1.00 93.69 83 GLU A N 1
ATOM 658 C CA . GLU A 1 83 ? -7.226 3.815 18.940 1.00 93.69 83 GLU A CA 1
ATOM 659 C C . GLU A 1 83 ? -6.170 4.485 18.037 1.00 93.69 83 GLU A C 1
ATOM 661 O O . GLU A 1 83 ? -5.463 3.801 17.287 1.00 93.69 83 GLU A O 1
ATOM 666 N N . GLU A 1 84 ? -6.044 5.818 18.088 1.00 94.56 84 GLU A N 1
ATOM 667 C CA . GLU A 1 84 ? -5.068 6.564 17.265 1.00 94.56 84 GLU A CA 1
ATOM 668 C C . GLU A 1 84 ? -3.618 6.172 17.610 1.00 94.56 84 GLU A C 1
ATOM 670 O O . GLU A 1 84 ? -2.749 6.090 16.743 1.00 94.56 84 GLU A O 1
ATOM 675 N N . GLU A 1 85 ? -3.363 5.819 18.866 1.00 93.88 85 GLU A N 1
ATOM 676 C CA . GLU A 1 85 ? -2.076 5.361 19.384 1.00 93.88 85 GLU A CA 1
ATOM 677 C C . GLU A 1 85 ? -1.616 4.040 18.743 1.00 93.88 85 GLU A C 1
ATOM 679 O O . GLU A 1 85 ? -0.415 3.751 18.686 1.00 93.88 85 GLU A O 1
ATOM 684 N N . LEU A 1 86 ? -2.552 3.240 18.215 1.00 95.56 86 LEU A N 1
ATOM 685 C CA . LEU A 1 86 ? -2.244 1.997 17.510 1.00 95.56 86 LEU A CA 1
ATOM 686 C C . LEU A 1 86 ? -1.852 2.227 16.047 1.00 95.56 86 LEU A C 1
ATOM 688 O O . LEU A 1 86 ? -1.284 1.315 15.442 1.00 95.56 86 LEU A O 1
ATOM 692 N N . GLU A 1 87 ? -2.084 3.415 15.473 1.00 97.31 87 GLU A N 1
ATOM 693 C CA . GLU A 1 87 ? -1.816 3.696 14.054 1.00 97.31 87 GLU A CA 1
ATOM 694 C C . GLU A 1 87 ? -0.382 3.309 13.666 1.00 97.31 87 GLU A C 1
ATOM 696 O O . GLU A 1 87 ? -0.182 2.592 12.689 1.00 97.31 87 GLU A O 1
ATOM 701 N N . GLY A 1 88 ? 0.621 3.690 14.466 1.00 96.12 88 GLY A N 1
ATOM 702 C CA . GLY A 1 88 ? 2.025 3.363 14.189 1.00 96.12 88 GLY A CA 1
ATOM 703 C C . GLY A 1 88 ? 2.360 1.867 14.288 1.00 96.12 88 GLY A C 1
ATOM 704 O O . GLY A 1 88 ? 3.227 1.377 13.562 1.00 96.12 88 GLY A O 1
ATOM 705 N N . VAL A 1 89 ? 1.668 1.125 15.160 1.00 95.56 89 VAL A N 1
ATOM 706 C CA . VAL A 1 89 ? 1.835 -0.333 15.298 1.00 95.56 89 VAL A CA 1
ATOM 707 C C . VAL A 1 89 ? 1.246 -1.047 14.084 1.00 95.56 89 VAL A C 1
ATOM 709 O O . VAL A 1 89 ? 1.878 -1.947 13.530 1.00 95.56 89 VAL A O 1
ATOM 712 N N . ILE A 1 90 ? 0.062 -0.617 13.645 1.00 98.00 90 ILE A N 1
ATOM 713 C CA . ILE A 1 90 ? -0.625 -1.153 12.466 1.00 98.00 90 ILE A CA 1
ATOM 714 C C . ILE A 1 90 ? 0.174 -0.815 11.197 1.00 98.00 90 ILE A C 1
ATOM 716 O O . ILE A 1 90 ? 0.386 -1.685 10.357 1.00 98.00 90 ILE A O 1
ATOM 720 N N . GLU A 1 91 ? 0.687 0.412 11.082 1.00 98.38 91 GLU A N 1
ATOM 721 C CA . GLU A 1 91 ? 1.441 0.901 9.917 1.00 98.38 91 GLU A CA 1
ATOM 722 C C . GLU A 1 91 ? 2.680 0.053 9.638 1.00 98.38 91 GLU A C 1
ATOM 724 O O . GLU A 1 91 ? 2.929 -0.333 8.498 1.00 98.38 91 GLU A O 1
ATOM 729 N N . ARG A 1 92 ? 3.389 -0.372 10.688 1.00 96.50 92 ARG A N 1
ATOM 730 C CA . ARG A 1 92 ? 4.549 -1.260 10.551 1.00 96.50 92 ARG A CA 1
ATOM 731 C C . ARG A 1 92 ? 4.216 -2.595 9.872 1.00 96.50 92 ARG A C 1
ATOM 733 O O . ARG A 1 92 ? 5.084 -3.183 9.228 1.00 96.50 92 ARG A O 1
ATOM 740 N N . ARG A 1 93 ? 2.975 -3.081 9.987 1.00 98.19 93 ARG A N 1
ATOM 741 C CA . ARG A 1 93 ? 2.549 -4.346 9.368 1.00 98.19 93 ARG A CA 1
ATOM 742 C C . ARG A 1 93 ? 2.428 -4.249 7.847 1.00 98.19 93 ARG A C 1
ATOM 744 O O . ARG A 1 93 ? 2.508 -5.288 7.197 1.00 98.19 93 ARG A O 1
ATOM 751 N N . ILE A 1 94 ? 2.309 -3.044 7.271 1.00 98.62 94 ILE A N 1
ATOM 752 C CA . ILE A 1 94 ? 2.310 -2.852 5.808 1.00 98.62 94 ILE A CA 1
ATOM 753 C C . ILE A 1 94 ? 3.579 -3.466 5.211 1.00 98.62 94 ILE A C 1
ATOM 755 O O . ILE A 1 94 ? 3.498 -4.217 4.237 1.00 98.62 94 ILE A O 1
ATOM 759 N N . HIS A 1 95 ? 4.730 -3.230 5.849 1.00 98.50 95 HIS A N 1
ATOM 760 C CA . HIS A 1 95 ? 6.010 -3.789 5.430 1.00 98.50 95 HIS A CA 1
ATOM 761 C C . HIS A 1 95 ? 5.993 -5.318 5.366 1.00 98.50 95 HIS A C 1
ATOM 763 O O . HIS A 1 95 ? 6.330 -5.899 4.335 1.00 98.50 95 HIS A O 1
ATOM 769 N N . GLU A 1 96 ? 5.614 -5.974 6.460 1.00 97.38 96 GLU A N 1
ATOM 770 C CA . GLU A 1 96 ? 5.616 -7.437 6.545 1.00 97.38 96 GLU A CA 1
ATOM 771 C C . GLU A 1 96 ? 4.629 -8.040 5.541 1.00 97.38 96 GLU A C 1
ATOM 773 O O . GLU A 1 96 ? 4.991 -8.897 4.736 1.00 97.38 96 GLU A O 1
ATOM 778 N N . PHE A 1 97 ? 3.399 -7.525 5.512 1.00 98.62 97 PHE A N 1
ATOM 779 C CA . PHE A 1 97 ? 2.334 -8.066 4.673 1.00 98.62 97 PHE A CA 1
ATOM 780 C C . PHE A 1 97 ? 2.585 -7.868 3.181 1.00 98.62 97 PHE A C 1
ATOM 782 O O . PHE A 1 97 ? 2.258 -8.755 2.393 1.00 98.62 97 PHE A O 1
ATOM 789 N N . CYS A 1 98 ? 3.212 -6.758 2.780 1.00 98.69 98 CYS A N 1
ATOM 790 C CA . CYS A 1 98 ? 3.665 -6.594 1.402 1.00 98.69 98 CYS A CA 1
ATOM 791 C C . CYS A 1 98 ? 4.717 -7.649 1.037 1.00 98.69 98 CYS A C 1
ATOM 793 O O . CYS A 1 98 ? 4.618 -8.255 -0.027 1.00 98.69 98 CYS A O 1
ATOM 795 N N . ASN A 1 99 ? 5.690 -7.904 1.918 1.00 98.69 99 ASN A N 1
ATOM 796 C CA . ASN A 1 99 ? 6.760 -8.870 1.662 1.00 98.69 99 ASN A CA 1
ATOM 797 C C . ASN A 1 99 ? 6.295 -10.338 1.734 1.00 98.69 99 ASN A C 1
ATOM 799 O O . ASN A 1 99 ? 7.022 -11.230 1.309 1.00 98.69 99 ASN A O 1
ATOM 803 N N . TYR A 1 100 ? 5.081 -10.625 2.211 1.00 98.69 100 TYR A N 1
ATOM 804 C CA . TYR A 1 100 ? 4.501 -11.971 2.106 1.00 98.69 100 TYR A CA 1
ATOM 805 C C . TYR A 1 100 ? 4.004 -12.295 0.693 1.00 98.69 100 TYR A C 1
ATOM 807 O O . TYR A 1 100 ? 3.724 -13.456 0.400 1.00 98.69 100 TYR A O 1
ATOM 815 N N . ILE A 1 101 ? 3.875 -11.306 -0.194 1.00 98.75 101 ILE A N 1
ATOM 816 C CA . ILE A 1 101 ? 3.418 -11.505 -1.570 1.00 98.75 101 ILE A CA 1
ATOM 817 C C . ILE A 1 101 ? 4.621 -11.877 -2.442 1.00 98.75 101 ILE A C 1
ATOM 819 O O . ILE A 1 101 ? 5.546 -11.084 -2.610 1.00 98.75 101 ILE A O 1
ATOM 823 N N . GLN A 1 102 ? 4.594 -13.061 -3.059 1.00 98.69 102 GLN A N 1
ATOM 824 C CA . GLN A 1 102 ? 5.686 -13.530 -3.914 1.00 98.69 102 GLN A CA 1
ATOM 825 C C . GLN A 1 102 ? 6.032 -12.514 -5.014 1.00 98.69 102 GLN A C 1
ATOM 827 O O . GLN A 1 102 ? 5.212 -12.164 -5.873 1.00 98.69 102 GLN A O 1
ATOM 832 N N . GLY A 1 103 ? 7.297 -12.101 -5.045 1.00 98.44 103 GLY A N 1
ATOM 833 C CA . GLY A 1 103 ? 7.858 -11.151 -5.993 1.00 98.44 103 GLY A CA 1
ATOM 834 C C . GLY A 1 103 ? 7.301 -9.733 -5.882 1.00 98.44 103 GLY A C 1
ATOM 835 O O . GLY A 1 103 ? 7.374 -8.999 -6.873 1.00 98.44 103 GLY A O 1
ATOM 836 N N . PHE A 1 104 ? 6.801 -9.348 -4.705 1.00 98.69 104 PHE A N 1
ATOM 837 C CA . PHE A 1 104 ? 6.565 -7.968 -4.299 1.00 98.69 104 PHE A CA 1
ATOM 838 C C . PHE A 1 104 ? 7.425 -7.658 -3.069 1.00 98.69 104 PHE A C 1
ATOM 840 O O . PHE A 1 104 ? 7.336 -8.318 -2.043 1.00 98.69 104 PHE A O 1
ATOM 847 N N . MET A 1 105 ? 8.311 -6.677 -3.197 1.00 98.62 105 MET A N 1
ATOM 848 C CA . MET A 1 105 ? 9.288 -6.327 -2.170 1.00 98.62 105 MET A CA 1
ATOM 849 C C . MET A 1 105 ? 8.961 -4.944 -1.628 1.00 98.62 105 MET A C 1
ATOM 851 O O . MET A 1 105 ? 8.837 -4.011 -2.419 1.00 98.62 105 MET A O 1
ATOM 855 N N . HIS A 1 106 ? 8.905 -4.806 -0.308 1.00 98.69 106 HIS A N 1
ATOM 856 C CA . HIS A 1 106 ? 8.745 -3.542 0.403 1.00 98.69 106 HIS A CA 1
ATOM 857 C C . HIS A 1 106 ? 9.934 -3.307 1.343 1.00 98.69 106 HIS A C 1
ATOM 859 O O . HIS A 1 106 ? 10.346 -4.201 2.080 1.00 98.69 106 HIS A O 1
ATOM 865 N N . LEU A 1 107 ? 10.497 -2.102 1.336 1.00 98.19 107 LEU A N 1
ATOM 866 C CA . LEU A 1 107 ? 11.590 -1.684 2.212 1.00 98.19 107 LEU A CA 1
ATOM 867 C C . LEU A 1 107 ? 11.266 -0.344 2.870 1.00 98.19 107 LEU A C 1
ATOM 869 O O . LEU A 1 107 ? 10.513 0.457 2.316 1.00 98.19 107 LEU A O 1
ATOM 873 N N . ASN A 1 108 ? 11.920 -0.094 4.007 1.00 97.44 108 ASN A N 1
ATOM 874 C CA . ASN A 1 108 ? 11.740 1.089 4.852 1.00 97.44 108 ASN A CA 1
ATOM 875 C C . ASN A 1 108 ? 10.294 1.218 5.362 1.00 97.44 108 ASN A C 1
ATOM 877 O O . ASN A 1 108 ? 9.621 0.199 5.522 1.00 97.44 108 ASN A O 1
ATOM 881 N N . GLN A 1 109 ? 9.884 2.443 5.699 1.00 96.81 109 GLN A N 1
ATOM 882 C CA . GLN A 1 109 ? 8.588 2.769 6.287 1.00 96.81 109 GLN A CA 1
ATOM 883 C C . GLN A 1 109 ? 8.244 4.257 6.098 1.00 96.81 109 GLN A C 1
ATOM 885 O O . GLN A 1 109 ? 9.127 5.058 5.759 1.00 96.81 109 GLN A O 1
ATOM 890 N N . ARG A 1 110 ? 6.998 4.647 6.393 1.00 97.50 110 ARG A N 1
ATOM 891 C CA . ARG A 1 110 ? 6.519 6.048 6.389 1.00 97.50 110 ARG A CA 1
ATOM 892 C C . ARG A 1 110 ? 6.845 6.766 5.074 1.00 97.50 110 ARG A C 1
ATOM 894 O O . ARG A 1 110 ? 6.547 6.267 3.999 1.00 97.50 110 ARG A O 1
ATOM 901 N N . TYR A 1 111 ? 7.485 7.932 5.130 1.00 96.31 111 TYR A N 1
ATOM 902 C CA . TYR A 1 111 ? 7.857 8.750 3.974 1.00 96.31 111 TYR A CA 1
ATOM 903 C C . TYR A 1 111 ? 9.086 8.235 3.199 1.00 96.31 111 TYR A C 1
ATOM 905 O O . TYR A 1 111 ? 9.523 8.853 2.221 1.00 96.31 111 TYR A O 1
ATOM 913 N N . ASP A 1 112 ? 9.684 7.119 3.630 1.00 97.12 112 ASP A N 1
ATOM 914 C CA . ASP A 1 112 ? 10.890 6.570 3.009 1.00 97.12 112 ASP A CA 1
ATOM 915 C C . ASP A 1 112 ? 10.704 5.204 2.346 1.00 97.12 112 ASP A C 1
ATOM 917 O O . ASP A 1 112 ? 11.683 4.557 1.970 1.00 97.12 112 ASP A O 1
ATOM 921 N N . ILE A 1 113 ? 9.448 4.796 2.140 1.00 98.44 113 ILE A N 1
ATOM 922 C CA . ILE A 1 113 ? 9.090 3.529 1.498 1.00 98.44 113 ILE A CA 1
ATOM 923 C C . ILE A 1 113 ? 9.779 3.314 0.148 1.00 98.44 113 ILE A C 1
ATOM 925 O O . ILE A 1 113 ? 10.012 4.236 -0.645 1.00 98.44 113 ILE A O 1
ATOM 929 N N . TRP A 1 114 ? 10.076 2.051 -0.138 1.00 98.62 114 TRP A N 1
ATOM 930 C CA . TRP A 1 114 ? 10.623 1.624 -1.416 1.00 98.62 114 TRP A CA 1
ATOM 931 C C . TRP A 1 114 ? 10.073 0.261 -1.805 1.00 98.62 114 TRP A C 1
ATOM 933 O O . TRP A 1 114 ? 10.357 -0.740 -1.148 1.00 98.62 114 TRP A O 1
ATOM 943 N N . LEU A 1 115 ? 9.304 0.227 -2.894 1.00 98.62 115 LEU A N 1
ATOM 944 C CA . LEU A 1 115 ? 8.636 -0.982 -3.348 1.00 98.62 115 LEU A CA 1
ATOM 945 C C . LEU A 1 115 ? 9.114 -1.405 -4.729 1.00 98.62 115 LEU A C 1
ATOM 947 O O . LEU A 1 115 ? 9.404 -0.575 -5.595 1.00 98.62 115 LEU A O 1
ATOM 951 N N . ARG A 1 116 ? 9.167 -2.716 -4.951 1.00 98.75 116 ARG A N 1
ATOM 952 C CA . ARG A 1 116 ? 9.460 -3.312 -6.255 1.00 98.75 116 ARG A CA 1
ATOM 953 C C . ARG A 1 116 ? 8.517 -4.462 -6.542 1.00 98.75 116 ARG A C 1
ATOM 955 O O . ARG A 1 116 ? 8.212 -5.256 -5.661 1.00 98.75 116 ARG A O 1
ATOM 962 N N . LEU A 1 117 ? 8.146 -4.595 -7.807 1.00 98.81 117 LEU A N 1
ATOM 963 C CA . LEU A 1 117 ? 7.440 -5.754 -8.340 1.00 98.81 117 LEU A CA 1
ATOM 964 C C . LEU A 1 117 ? 8.327 -6.468 -9.360 1.00 98.81 117 LEU A C 1
ATOM 966 O O . LEU A 1 117 ? 8.952 -5.823 -10.206 1.00 98.81 117 LEU A O 1
ATOM 970 N N . SER A 1 118 ? 8.377 -7.797 -9.298 1.00 98.75 118 SER A N 1
ATOM 971 C CA . SER A 1 118 ? 9.186 -8.603 -10.212 1.00 98.75 118 SER A CA 1
ATOM 972 C C . SER A 1 118 ? 8.488 -8.835 -11.556 1.00 98.75 118 SER A C 1
ATOM 974 O O . SER A 1 118 ? 7.267 -8.998 -11.630 1.00 98.75 118 SER A O 1
ATOM 976 N N . LYS A 1 119 ? 9.273 -8.964 -12.633 1.00 98.62 119 LYS A N 1
ATOM 977 C CA . LYS A 1 119 ? 8.777 -9.358 -13.968 1.00 98.62 119 LYS A CA 1
ATOM 978 C C . LYS A 1 119 ? 8.057 -10.702 -13.934 1.00 98.62 119 LYS A C 1
ATOM 980 O O . LYS A 1 119 ? 7.097 -10.909 -14.670 1.00 98.62 119 LYS A O 1
ATOM 985 N N . LYS A 1 120 ? 8.527 -11.628 -13.094 1.00 98.44 120 LYS A N 1
ATOM 986 C CA . LYS A 1 120 ? 7.949 -12.968 -12.946 1.00 98.44 120 LYS A CA 1
ATOM 987 C C . LYS A 1 120 ? 6.543 -12.898 -12.348 1.00 98.44 120 LYS A C 1
ATOM 989 O O . LYS A 1 120 ? 5.635 -13.502 -12.911 1.00 98.44 120 LYS A O 1
ATOM 994 N N . SER A 1 121 ? 6.355 -12.147 -11.264 1.00 98.62 121 SER A N 1
ATOM 995 C CA . SER A 1 121 ? 5.047 -11.992 -10.611 1.00 98.62 121 SER A CA 1
ATOM 996 C C . SER A 1 121 ? 4.069 -11.193 -11.464 1.00 98.62 121 SER A C 1
ATOM 998 O O . SER A 1 121 ? 2.914 -11.593 -11.589 1.00 98.62 121 SER A O 1
ATOM 1000 N N . PHE A 1 122 ? 4.538 -10.144 -12.149 1.00 98.69 122 PHE A N 1
ATOM 1001 C CA . PHE A 1 122 ? 3.707 -9.425 -13.116 1.00 98.69 122 PHE A CA 1
ATOM 1002 C C . PHE A 1 122 ? 3.186 -10.362 -14.220 1.00 98.69 122 PHE A C 1
ATOM 1004 O O . PHE A 1 122 ? 1.986 -10.406 -14.479 1.00 98.69 122 PHE A O 1
ATOM 1011 N N . LYS A 1 123 ? 4.060 -11.190 -14.817 1.00 98.44 123 LYS A N 1
ATOM 1012 C CA . LYS A 1 123 ? 3.683 -12.178 -15.850 1.00 98.44 123 LYS A CA 1
ATOM 1013 C C . LYS A 1 123 ? 2.715 -13.255 -15.355 1.00 98.44 123 LYS A C 1
ATOM 1015 O O . LYS A 1 123 ? 1.951 -13.778 -16.159 1.00 98.44 123 LYS A O 1
ATOM 1020 N N . LYS A 1 124 ? 2.743 -13.591 -14.061 1.00 98.38 124 LYS A N 1
ATOM 1021 C CA . LYS A 1 124 ? 1.759 -14.491 -13.437 1.00 98.38 124 LYS A CA 1
ATOM 1022 C C . LYS A 1 124 ? 0.378 -13.843 -13.270 1.00 98.38 124 LYS A C 1
ATOM 1024 O O . LYS A 1 124 ? -0.595 -14.559 -13.082 1.00 98.38 124 LYS A O 1
ATOM 1029 N N . GLY A 1 125 ? 0.291 -12.515 -13.359 1.00 98.31 125 GLY A N 1
ATOM 1030 C CA . GLY A 1 125 ? -0.956 -11.759 -13.272 1.00 98.31 125 GLY A CA 1
ATOM 1031 C C . GLY A 1 125 ? -1.007 -10.751 -12.126 1.00 98.31 125 GLY A C 1
ATOM 1032 O O . GLY A 1 125 ? -2.019 -10.069 -12.001 1.00 98.31 125 GLY A O 1
ATOM 1033 N N . LEU A 1 126 ? 0.047 -10.614 -11.305 1.00 98.56 126 LEU A N 1
ATOM 1034 C CA . LEU A 1 126 ? 0.120 -9.588 -10.253 1.00 98.56 126 LEU A CA 1
ATOM 1035 C C . LEU A 1 126 ? 0.377 -8.211 -10.885 1.00 98.56 126 LEU A C 1
ATOM 1037 O O . LEU A 1 126 ? 1.475 -7.671 -10.812 1.00 98.56 126 LEU A O 1
ATOM 1041 N N . ASN A 1 127 ? -0.625 -7.688 -11.585 1.00 98.31 127 ASN A N 1
ATOM 1042 C CA . ASN A 1 127 ? -0.533 -6.514 -12.453 1.00 98.31 127 ASN A CA 1
ATOM 1043 C C . ASN A 1 127 ? -1.469 -5.375 -12.024 1.00 98.31 127 ASN A C 1
ATOM 1045 O O . ASN A 1 127 ? -1.700 -4.449 -12.795 1.00 98.31 127 ASN A O 1
ATOM 1049 N N . SER A 1 128 ? -2.007 -5.438 -10.808 1.00 98.69 128 SER A N 1
ATOM 1050 C CA . SER A 1 128 ? -2.893 -4.416 -10.259 1.00 98.69 128 SER A CA 1
ATOM 1051 C C . SER A 1 128 ? -2.719 -4.300 -8.750 1.00 98.69 128 SER A C 1
ATOM 1053 O O . SER A 1 128 ? -2.549 -5.317 -8.064 1.00 98.69 128 SER A O 1
ATOM 1055 N N . PHE A 1 129 ? -2.811 -3.076 -8.230 1.00 98.75 129 PHE A N 1
ATOM 1056 C CA . PHE A 1 129 ? -2.874 -2.825 -6.792 1.00 98.75 129 PHE A CA 1
ATOM 1057 C C . PHE A 1 129 ? -4.107 -3.447 -6.127 1.00 98.75 129 PHE A C 1
ATOM 1059 O O . PHE A 1 129 ? -4.059 -3.720 -4.932 1.00 98.75 129 PHE A O 1
ATOM 1066 N N . GLU A 1 130 ? -5.160 -3.776 -6.881 1.00 98.62 130 GLU A N 1
ATOM 1067 C CA . GLU A 1 130 ? -6.327 -4.511 -6.375 1.00 98.62 130 GLU A CA 1
ATOM 1068 C C . GLU A 1 130 ? -5.935 -5.831 -5.696 1.00 98.62 130 GLU A C 1
ATOM 1070 O O . GLU A 1 130 ? -6.424 -6.166 -4.617 1.00 98.62 130 GLU A O 1
ATOM 1075 N N . TYR A 1 131 ? -5.008 -6.589 -6.288 1.00 98.75 131 TYR A N 1
ATOM 1076 C CA . TYR A 1 131 ? -4.549 -7.847 -5.694 1.00 98.75 131 TYR A CA 1
ATOM 1077 C C . TYR A 1 131 ? -3.747 -7.611 -4.414 1.00 98.75 131 TYR A C 1
ATOM 1079 O O . TYR A 1 131 ? -3.927 -8.331 -3.434 1.00 98.75 131 TYR A O 1
ATOM 1087 N N . ILE A 1 132 ? -2.891 -6.587 -4.409 1.00 98.75 132 ILE A N 1
ATOM 1088 C CA . ILE A 1 132 ? -2.070 -6.225 -3.248 1.00 98.75 132 ILE A CA 1
ATOM 1089 C C . ILE A 1 132 ? -2.979 -5.762 -2.105 1.00 98.75 132 ILE A C 1
ATOM 1091 O O . ILE A 1 132 ? -2.872 -6.277 -0.996 1.00 98.75 132 ILE A O 1
ATOM 1095 N N . GLY A 1 133 ? -3.935 -4.872 -2.383 1.00 98.75 133 GLY A N 1
ATOM 1096 C CA . GLY A 1 133 ? -4.919 -4.400 -1.412 1.00 98.75 133 GLY A CA 1
ATOM 1097 C C . GLY A 1 133 ? -5.744 -5.539 -0.815 1.00 98.75 133 GLY A C 1
ATOM 1098 O O . GLY A 1 133 ? -5.885 -5.610 0.402 1.00 98.75 133 GLY A O 1
ATOM 1099 N N . LYS A 1 134 ? -6.209 -6.496 -1.634 1.00 98.69 134 LYS A N 1
ATOM 1100 C CA . LYS A 1 134 ? -6.929 -7.685 -1.142 1.00 98.69 13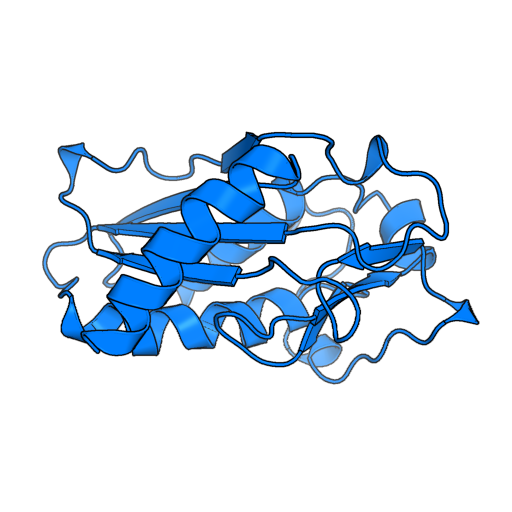4 LYS A CA 1
ATOM 1101 C C . LYS A 1 134 ? -6.088 -8.510 -0.176 1.00 98.69 134 LYS A C 1
ATOM 1103 O O . LYS A 1 134 ? -6.610 -8.969 0.841 1.00 98.69 134 LYS A O 1
ATOM 1108 N N . VAL A 1 135 ? -4.808 -8.718 -0.491 1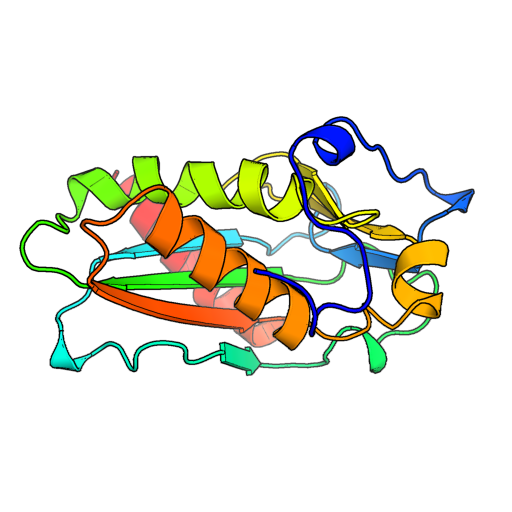.00 98.75 135 VAL A N 1
ATOM 1109 C CA . VAL A 1 135 ? -3.897 -9.455 0.392 1.00 98.75 135 VAL A CA 1
ATOM 1110 C C . VAL A 1 135 ? -3.695 -8.703 1.701 1.00 98.75 135 VAL A C 1
ATOM 1112 O O . VAL A 1 135 ? -3.897 -9.296 2.760 1.00 98.75 135 VAL A O 1
ATOM 1115 N N . LEU A 1 136 ? -3.378 -7.405 1.636 1.00 98.75 136 LEU A N 1
ATOM 1116 C CA . LEU A 1 136 ? -3.196 -6.565 2.818 1.00 98.75 136 LEU A CA 1
ATOM 1117 C C . LEU A 1 136 ? -4.434 -6.599 3.716 1.00 98.75 136 LEU A C 1
ATOM 1119 O O . LEU A 1 136 ? -4.311 -6.923 4.889 1.00 98.75 136 LEU A O 1
ATOM 1123 N N . ILE A 1 137 ? -5.628 -6.359 3.168 1.00 98.69 137 ILE A N 1
ATOM 1124 C CA . ILE A 1 137 ? -6.893 -6.370 3.920 1.00 98.69 137 ILE A CA 1
ATOM 1125 C C . ILE A 1 137 ? -7.101 -7.699 4.657 1.00 98.69 137 ILE A C 1
ATOM 1127 O O . ILE A 1 137 ? -7.435 -7.707 5.842 1.00 98.69 137 ILE A O 1
ATOM 1131 N N . ARG A 1 138 ? -6.878 -8.831 3.979 1.00 98.50 138 ARG A N 1
ATOM 1132 C CA . ARG A 1 138 ? -7.040 -10.163 4.583 1.00 98.50 138 ARG A CA 1
ATOM 1133 C C . ARG A 1 138 ? -6.013 -10.426 5.680 1.00 98.50 138 ARG A C 1
ATOM 1135 O O . ARG A 1 138 ? -6.382 -10.979 6.712 1.00 98.50 138 ARG A O 1
ATOM 1142 N N . LEU A 1 139 ? -4.756 -10.033 5.472 1.00 98.50 139 LEU A N 1
ATOM 1143 C CA . LEU A 1 139 ? -3.694 -10.194 6.467 1.00 98.50 139 LEU A CA 1
ATOM 1144 C C . LEU A 1 139 ? -3.918 -9.285 7.680 1.00 98.50 139 LEU A C 1
ATOM 1146 O O . LEU A 1 139 ? -3.854 -9.769 8.804 1.00 98.50 139 LEU A O 1
ATOM 1150 N N . PHE A 1 140 ? -4.283 -8.017 7.473 1.00 98.50 140 PHE A N 1
ATOM 1151 C CA . PHE A 1 140 ? -4.648 -7.097 8.552 1.00 98.50 140 PHE A CA 1
ATOM 1152 C C . PHE A 1 140 ? -5.768 -7.664 9.419 1.00 98.50 140 PHE A C 1
ATOM 1154 O O . PHE A 1 140 ? -5.601 -7.762 10.629 1.00 98.50 140 PHE A O 1
ATOM 1161 N N . LYS A 1 141 ? -6.870 -8.113 8.813 1.00 97.50 141 LYS A N 1
ATOM 1162 C CA . LYS A 1 141 ? -7.998 -8.683 9.564 1.00 97.50 141 LYS A CA 1
ATOM 1163 C C . LYS A 1 141 ? -7.676 -10.010 10.254 1.00 97.50 141 LYS A C 1
ATOM 1165 O O . LYS A 1 141 ? -8.253 -10.305 11.294 1.00 97.50 141 LYS A O 1
ATOM 1170 N N . SER A 1 142 ? -6.787 -10.816 9.675 1.00 97.25 142 SER A N 1
ATOM 1171 C CA . SER A 1 142 ? -6.365 -12.093 10.261 1.00 97.25 142 SER A CA 1
ATOM 1172 C C . SER A 1 142 ? -5.460 -11.895 11.476 1.00 97.25 142 SER A C 1
ATOM 1174 O O . SER A 1 142 ? -5.649 -12.542 12.500 1.00 97.25 142 SER A O 1
ATOM 1176 N N . GLU A 1 143 ? -4.473 -11.008 11.358 1.00 97.19 143 GLU A N 1
ATOM 1177 C CA . GLU A 1 143 ? -3.428 -10.816 12.369 1.00 97.19 143 GLU A CA 1
ATOM 1178 C C . GLU A 1 143 ? -3.824 -9.801 13.448 1.00 97.19 143 GLU A C 1
ATOM 1180 O O . GLU A 1 143 ? -3.349 -9.877 14.579 1.00 97.19 143 GLU A O 1
ATOM 1185 N N . LEU A 1 144 ? -4.698 -8.850 13.110 1.00 97.12 144 LEU A N 1
ATOM 1186 C CA . LEU A 1 144 ? -5.184 -7.793 13.994 1.00 97.12 144 LEU A CA 1
ATOM 1187 C C . LEU A 1 144 ? -6.724 -7.828 14.028 1.00 97.12 144 LEU A C 1
ATOM 1189 O O . LEU A 1 144 ? -7.381 -6.958 13.454 1.00 97.12 144 LEU A O 1
ATOM 1193 N N . PRO A 1 145 ? -7.326 -8.834 14.694 1.00 95.81 145 PRO A N 1
ATOM 1194 C CA . PRO A 1 145 ? -8.770 -9.089 14.640 1.00 95.81 145 PRO A CA 1
ATOM 1195 C C . PRO A 1 145 ? -9.636 -7.986 15.268 1.00 95.81 145 PRO A C 1
ATOM 1197 O O . PRO A 1 145 ? -10.850 -7.988 15.083 1.00 95.81 145 PRO A O 1
ATOM 1200 N N . PHE A 1 146 ? -9.029 -7.036 15.986 1.00 96.38 146 PHE A N 1
ATOM 1201 C CA . PHE A 1 146 ? -9.702 -5.838 16.495 1.00 96.38 146 PHE A CA 1
ATOM 1202 C C . PHE A 1 146 ? -10.015 -4.800 15.394 1.00 96.38 146 PHE A C 1
ATOM 1204 O O . PHE A 1 146 ? -10.787 -3.870 15.626 1.00 96.38 146 PHE A O 1
ATOM 1211 N N . ILE A 1 147 ? -9.449 -4.952 14.188 1.00 98.31 147 ILE A N 1
ATOM 1212 C CA . ILE A 1 147 ? -9.813 -4.160 13.007 1.00 98.31 147 ILE A CA 1
ATOM 1213 C C . ILE A 1 147 ? -11.105 -4.734 12.406 1.00 98.31 147 ILE A C 1
ATOM 1215 O O . ILE A 1 147 ? -11.097 -5.741 11.695 1.00 98.31 147 ILE A O 1
ATOM 1219 N N . GLU A 1 148 ? -12.232 -4.069 12.660 1.00 98.06 148 GLU A N 1
ATOM 1220 C CA . GLU A 1 148 ? -13.548 -4.487 12.161 1.00 98.06 148 GLU A CA 1
ATOM 1221 C C . GLU A 1 148 ? -13.757 -4.091 10.694 1.00 98.06 148 GLU A C 1
ATOM 1223 O O . GLU A 1 148 ? -14.254 -4.888 9.888 1.00 98.06 148 GLU A O 1
ATOM 1228 N N . LYS A 1 149 ? -13.342 -2.872 10.331 1.00 98.69 149 LYS A N 1
ATOM 1229 C CA . LYS A 1 149 ? -13.394 -2.347 8.967 1.00 98.69 149 LYS A CA 1
ATOM 1230 C C . LYS A 1 149 ? -12.042 -1.827 8.520 1.00 98.69 149 LYS A C 1
ATOM 1232 O O . LYS A 1 149 ? -11.323 -1.196 9.291 1.00 98.69 149 LYS A O 1
ATOM 1237 N N . ILE A 1 150 ? -11.734 -2.052 7.252 1.00 98.81 150 ILE A N 1
ATOM 1238 C CA . ILE A 1 150 ? -10.518 -1.546 6.622 1.00 98.81 150 ILE A CA 1
ATOM 1239 C C . ILE A 1 150 ? -10.794 -1.156 5.174 1.00 98.81 150 ILE A C 1
ATOM 1241 O O . ILE A 1 150 ? -11.480 -1.883 4.456 1.00 98.81 150 ILE A O 1
ATOM 1245 N N . GLN A 1 151 ? -10.217 -0.044 4.737 1.00 98.81 151 GLN A N 1
ATOM 1246 C CA . GLN A 1 151 ? -10.112 0.316 3.326 1.00 98.81 151 GLN A CA 1
ATOM 1247 C C . GLN A 1 151 ? -8.687 0.750 3.001 1.00 98.81 151 GLN A C 1
ATOM 1249 O O . GLN A 1 151 ? -7.958 1.230 3.871 1.00 98.81 151 GLN A O 1
ATOM 1254 N N . ILE A 1 152 ? -8.285 0.574 1.745 1.00 98.88 152 ILE A N 1
ATOM 1255 C CA . ILE A 1 152 ? -6.949 0.942 1.279 1.00 98.88 152 ILE A CA 1
ATOM 1256 C C . ILE A 1 152 ? -7.067 1.810 0.034 1.00 98.88 152 ILE A C 1
ATOM 1258 O O . ILE A 1 152 ? -7.751 1.458 -0.927 1.00 98.88 152 ILE A O 1
ATOM 1262 N N . THR A 1 153 ? -6.352 2.928 0.033 1.00 98.88 153 THR A N 1
ATOM 1263 C CA . THR A 1 153 ? -6.185 3.777 -1.142 1.00 98.88 153 THR A CA 1
ATOM 1264 C C . THR A 1 153 ? -4.725 3.773 -1.571 1.00 98.88 153 THR A C 1
ATOM 1266 O O . THR A 1 153 ? -3.842 4.163 -0.808 1.00 98.88 153 THR A O 1
ATOM 1269 N N . PHE A 1 154 ? -4.475 3.354 -2.808 1.00 98.88 154 PHE A N 1
ATOM 1270 C CA . PHE A 1 154 ? -3.186 3.496 -3.473 1.00 98.88 154 PHE A CA 1
ATOM 1271 C C . PHE A 1 154 ? -3.213 4.760 -4.330 1.00 98.88 154 PHE A C 1
ATOM 1273 O O . PHE A 1 154 ? -4.076 4.915 -5.194 1.00 98.88 154 PHE A O 1
ATOM 1280 N N . ILE A 1 155 ? -2.278 5.674 -4.099 1.00 98.81 155 ILE A N 1
ATOM 1281 C CA . ILE A 1 155 ? -2.151 6.920 -4.854 1.00 98.81 155 ILE A CA 1
ATOM 1282 C C . ILE A 1 155 ? -0.864 6.855 -5.668 1.00 98.81 155 ILE A C 1
ATOM 1284 O O . ILE A 1 155 ? 0.222 6.790 -5.103 1.00 98.81 155 ILE A O 1
ATOM 1288 N N . THR A 1 156 ? -0.981 6.877 -6.987 1.00 98.56 156 THR A N 1
ATOM 1289 C CA . THR A 1 156 ? 0.139 6.867 -7.942 1.00 98.56 156 THR A CA 1
ATOM 1290 C C . THR A 1 156 ? 0.164 8.113 -8.821 1.00 98.56 156 THR A C 1
ATOM 1292 O O . THR A 1 156 ? 1.158 8.379 -9.492 1.00 98.56 156 THR A O 1
ATOM 1295 N N . ASP A 1 157 ? -0.899 8.923 -8.797 1.00 98.31 157 ASP A N 1
ATOM 1296 C CA . ASP A 1 157 ? -0.899 10.245 -9.413 1.00 98.31 157 ASP A CA 1
ATOM 1297 C C . ASP A 1 157 ? 0.137 11.159 -8.719 1.00 98.31 157 ASP A C 1
ATOM 1299 O O . ASP A 1 157 ? 0.020 11.404 -7.515 1.00 98.31 157 ASP A O 1
ATOM 1303 N N . PRO A 1 158 ? 1.158 11.672 -9.435 1.00 97.38 158 PRO A N 1
ATOM 1304 C CA . PRO A 1 158 ? 2.254 12.414 -8.813 1.00 97.38 158 PRO A CA 1
ATOM 1305 C C . PRO A 1 158 ? 1.826 13.661 -8.034 1.00 97.38 158 PRO A C 1
ATOM 1307 O O . PRO A 1 158 ? 2.404 13.947 -6.983 1.00 97.38 158 PRO A O 1
ATOM 1310 N N . GLU A 1 159 ? 0.820 14.392 -8.522 1.00 97.62 159 GLU A N 1
ATOM 1311 C CA . GLU A 1 159 ? 0.345 15.615 -7.871 1.00 97.62 159 GLU A CA 1
ATOM 1312 C C . GLU A 1 159 ? -0.426 15.273 -6.595 1.00 97.62 159 GLU A C 1
ATOM 1314 O O . GLU A 1 159 ? -0.200 15.888 -5.552 1.00 97.62 159 GLU A O 1
ATOM 1319 N N . LYS A 1 160 ? -1.262 14.229 -6.635 1.00 98.25 160 LYS A N 1
ATOM 1320 C CA . LYS A 1 160 ? -1.983 13.745 -5.453 1.00 98.25 160 LYS A CA 1
ATOM 1321 C C . LYS A 1 160 ? -1.062 13.137 -4.406 1.00 98.25 160 LYS A C 1
ATOM 1323 O O . LYS A 1 160 ? -1.272 13.376 -3.218 1.00 98.25 160 LYS A O 1
ATOM 1328 N N . VAL A 1 161 ? -0.024 12.399 -4.812 1.00 98.31 161 VAL A N 1
ATOM 1329 C CA . VAL A 1 161 ? 0.984 11.900 -3.862 1.00 98.31 161 VAL A CA 1
ATOM 1330 C C . VAL A 1 161 ? 1.672 13.068 -3.168 1.00 98.31 161 VAL A C 1
ATOM 1332 O O . VAL A 1 161 ? 1.816 13.038 -1.952 1.00 98.31 161 VAL A O 1
ATOM 1335 N N . LYS A 1 162 ? 2.071 14.105 -3.911 1.00 97.81 162 LYS A N 1
ATOM 1336 C CA . LYS A 1 162 ? 2.715 15.294 -3.343 1.00 97.81 162 LYS A CA 1
ATOM 1337 C C . LYS A 1 162 ? 1.809 16.047 -2.365 1.00 97.81 162 LYS A C 1
ATOM 1339 O O . LYS A 1 162 ? 2.279 16.444 -1.306 1.00 97.81 162 LYS A O 1
ATOM 1344 N N . GLU A 1 163 ? 0.535 16.232 -2.706 1.00 96.69 163 GLU A N 1
ATOM 1345 C CA . GLU A 1 163 ? -0.462 16.881 -1.841 1.00 96.69 163 GLU A CA 1
ATOM 1346 C C . GLU A 1 163 ? -0.604 16.142 -0.501 1.00 96.69 163 GLU A C 1
ATOM 1348 O O . GLU A 1 163 ? -0.424 16.734 0.562 1.00 96.69 163 GLU A O 1
ATOM 1353 N N . LEU A 1 164 ? -0.844 14.829 -0.554 1.00 97.19 164 LEU A N 1
ATOM 1354 C CA . LEU A 1 164 ? -1.073 14.004 0.635 1.00 97.19 164 LEU A CA 1
ATOM 1355 C C . LEU A 1 164 ? 0.209 13.705 1.423 1.00 97.19 164 LEU A C 1
ATOM 1357 O O . LEU A 1 164 ? 0.150 13.449 2.624 1.00 97.19 164 LEU A O 1
ATOM 1361 N N . TYR A 1 165 ? 1.374 13.758 0.778 1.00 97.56 165 TYR A N 1
ATOM 1362 C CA . TYR A 1 165 ? 2.667 13.589 1.438 1.00 97.56 165 TYR A CA 1
ATOM 1363 C C . TYR A 1 165 ? 2.882 14.630 2.546 1.00 97.56 165 TYR A C 1
ATOM 1365 O O . TYR A 1 165 ? 3.302 14.277 3.646 1.00 97.56 165 TYR A O 1
ATOM 1373 N N . GLU A 1 166 ? 2.546 15.895 2.285 1.00 94.88 166 GLU A N 1
ATOM 1374 C CA . GLU A 1 166 ? 2.658 16.976 3.275 1.00 94.88 166 GLU A CA 1
ATOM 1375 C C . GLU A 1 166 ? 1.718 16.758 4.472 1.00 94.88 166 GLU A C 1
ATOM 1377 O O . GLU A 1 166 ? 2.052 17.088 5.611 1.00 94.88 166 GLU A O 1
ATOM 1382 N N . GLU A 1 167 ? 0.538 16.180 4.242 1.00 93.94 167 GLU A N 1
ATOM 1383 C CA . GLU A 1 167 ? -0.379 15.799 5.319 1.00 93.94 167 GLU A CA 1
ATOM 1384 C C . GLU A 1 167 ? 0.171 14.632 6.138 1.00 93.94 167 GLU A C 1
ATOM 1386 O O . GLU A 1 167 ? 0.136 14.671 7.368 1.00 93.94 167 GLU A O 1
ATOM 1391 N N . ALA A 1 168 ? 0.731 13.623 5.467 1.00 95.44 168 ALA A N 1
ATOM 1392 C CA . ALA A 1 168 ? 1.349 12.479 6.120 1.00 95.44 168 ALA A CA 1
ATOM 1393 C C . ALA A 1 168 ? 2.515 12.908 7.025 1.00 95.44 168 ALA A C 1
ATOM 1395 O O . ALA A 1 168 ? 2.602 12.441 8.159 1.00 95.44 168 ALA A O 1
ATOM 1396 N N . LEU A 1 169 ? 3.358 13.852 6.580 1.00 95.94 169 LEU A N 1
ATOM 1397 C CA . LEU A 1 169 ? 4.443 14.404 7.401 1.00 95.94 169 LEU A CA 1
ATOM 1398 C C . LEU A 1 169 ? 3.940 15.020 8.709 1.00 95.94 169 LEU A C 1
ATOM 1400 O O . LEU A 1 169 ? 4.474 14.702 9.768 1.00 95.94 169 LEU A O 1
ATOM 1404 N N . LYS A 1 170 ? 2.874 15.826 8.659 1.00 96.12 170 LYS A N 1
ATOM 1405 C CA . LYS A 1 170 ? 2.278 16.427 9.865 1.00 96.12 170 LYS A CA 1
ATOM 1406 C C . LYS A 1 170 ? 1.776 15.370 10.844 1.00 96.12 170 LYS A C 1
ATOM 1408 O O . LYS A 1 170 ? 1.915 15.537 12.051 1.00 96.12 170 LYS A O 1
ATOM 1413 N N . VAL A 1 171 ? 1.196 14.284 10.330 1.00 94.19 171 VAL A N 1
ATOM 1414 C CA . VAL A 1 171 ? 0.750 13.167 11.169 1.00 94.19 171 VAL A CA 1
ATOM 1415 C C . VAL A 1 171 ? 1.947 12.469 11.815 1.00 94.19 171 VAL A C 1
ATOM 1417 O O . VAL A 1 171 ? 1.899 12.177 13.003 1.00 94.19 171 VAL A O 1
ATOM 1420 N N . TYR A 1 172 ? 3.040 12.240 11.082 1.00 93.25 172 TYR A N 1
ATOM 1421 C CA . TYR A 1 172 ? 4.241 11.635 11.666 1.00 93.25 172 TYR A CA 1
ATOM 1422 C C . TYR A 1 172 ? 4.919 12.517 12.712 1.00 93.25 172 TYR A C 1
ATOM 1424 O O . TYR A 1 172 ? 5.505 11.972 13.635 1.00 93.25 172 TYR A O 1
ATOM 1432 N N . GLU A 1 173 ? 4.879 13.842 12.562 1.00 92.62 173 GLU A N 1
AT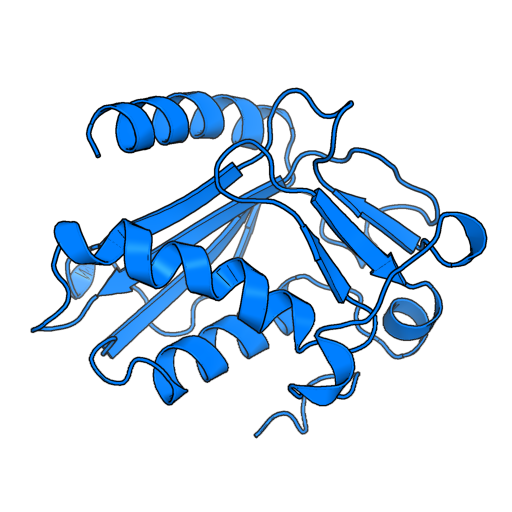OM 1433 C CA . GLU A 1 173 ? 5.439 14.782 13.543 1.00 92.62 173 GLU A CA 1
ATOM 1434 C C . GLU A 1 173 ? 4.613 14.852 14.833 1.00 92.62 173 GLU A C 1
ATOM 1436 O O . GLU A 1 173 ? 5.160 15.125 15.899 1.00 92.62 173 GLU A O 1
ATOM 1441 N N . ALA A 1 174 ? 3.303 14.609 14.742 1.00 90.56 174 ALA A N 1
ATOM 1442 C CA . ALA A 1 174 ? 2.404 14.582 15.891 1.00 90.56 174 ALA A CA 1
ATOM 1443 C C . ALA A 1 174 ? 2.456 13.264 16.692 1.00 90.56 174 ALA A C 1
ATOM 1445 O O . ALA A 1 174 ? 1.931 13.228 17.805 1.00 90.56 174 ALA A O 1
ATOM 1446 N N . ARG A 1 175 ? 3.061 12.206 16.131 1.00 87.75 175 ARG A N 1
ATOM 1447 C CA . ARG A 1 175 ? 3.220 10.870 16.734 1.00 87.75 175 ARG A CA 1
ATOM 1448 C C . ARG A 1 175 ? 4.600 10.697 17.368 1.00 87.75 175 ARG A C 1
ATOM 1450 O O . ARG A 1 175 ? 4.655 10.248 18.531 1.00 87.75 175 ARG A O 1
#

Radius of gyration: 15.14 Å; chains: 1; bounding box: 37×36×39 Å

Sequence (175 aa):
MFEDIPVDVGVIYEGERIRKEDLYVEFGGPKCPYKFELVRARKMEEVEDGKITIIGPDIKDLPEGTRYHPLGILVEVAGKEVEEELEGVIERRIHEFCNYIQGFMHLNQRYDIWLRLSKKSFKKGLNSFEYIGKVLIRLFKSELPFIEKIQITFITDPEKVKELYEEALKVYEAR

Foldseek 3Di:
DQPVFLFAFAQVQLPDDQDLVFFFEKEAADPQQFEFEWEEEDEPVVFDFLAEAEADDWQLRDGGNHYHQHKYKYKYFYAPPDDRVCRVVLQVVLQSQQSRTHQWHWDDHGRRIMITHGPVSVVSPNRGCSSVSNSSSVCCCVVPVRGPGMYIYMYRPSVVSVVVRVVSVVSVVVD